Protein AF-A0A1V5DYB5-F1 (afdb_monomer_lite)

Structure (mmCIF, N/CA/C/O backbone):
data_AF-A0A1V5DYB5-F1
#
_entry.id   AF-A0A1V5DYB5-F1
#
loop_
_atom_site.group_PDB
_atom_site.id
_atom_site.type_symbol
_atom_site.label_atom_id
_atom_site.label_alt_id
_atom_site.label_comp_id
_atom_site.label_asym_id
_atom_site.label_entity_id
_atom_site.label_seq_id
_atom_site.pdbx_PDB_ins_code
_atom_site.Cartn_x
_atom_site.Cartn_y
_atom_site.Cartn_z
_atom_site.occupancy
_atom_site.B_iso_or_equiv
_atom_site.auth_seq_id
_atom_site.auth_comp_id
_atom_site.auth_asym_id
_atom_site.auth_atom_id
_atom_site.pdbx_PDB_model_num
ATOM 1 N N . MET A 1 1 ? 18.055 -15.903 12.821 1.00 47.28 1 MET A N 1
ATOM 2 C CA . MET A 1 1 ? 18.302 -14.459 12.610 1.00 47.28 1 MET A CA 1
ATOM 3 C C . MET A 1 1 ? 17.606 -14.054 11.325 1.00 47.28 1 MET A C 1
ATOM 5 O O . MET A 1 1 ? 17.919 -14.630 10.290 1.00 47.28 1 MET A O 1
ATOM 9 N N . THR A 1 2 ? 16.636 -13.146 11.392 1.00 68.69 2 THR A N 1
ATOM 10 C CA . THR A 1 2 ? 15.903 -12.625 10.228 1.00 68.69 2 THR A CA 1
ATOM 11 C C . THR A 1 2 ? 16.847 -11.856 9.293 1.00 68.69 2 THR A C 1
ATOM 13 O O . THR A 1 2 ? 17.758 -11.171 9.754 1.00 68.69 2 THR A O 1
ATOM 16 N N . TYR A 1 3 ? 16.657 -11.985 7.974 1.00 66.00 3 TYR A N 1
ATOM 17 C CA . TYR A 1 3 ? 17.473 -11.342 6.926 1.00 66.00 3 TYR A CA 1
ATOM 18 C C . TYR A 1 3 ? 17.653 -9.829 7.154 1.00 66.00 3 TYR A C 1
ATOM 20 O O . TYR A 1 3 ? 18.756 -9.309 7.007 1.00 66.00 3 TYR A O 1
ATOM 28 N N . ALA A 1 4 ? 16.604 -9.158 7.633 1.00 66.38 4 ALA A N 1
ATOM 29 C CA . ALA A 1 4 ? 16.583 -7.732 7.954 1.00 66.38 4 ALA A CA 1
ATOM 30 C C . ALA A 1 4 ? 17.627 -7.301 9.008 1.00 66.38 4 ALA A C 1
ATOM 32 O O . ALA A 1 4 ? 18.234 -6.238 8.875 1.00 66.38 4 ALA A O 1
ATOM 33 N N . ALA A 1 5 ? 17.918 -8.152 10.000 1.00 75.19 5 ALA A N 1
ATOM 34 C CA . ALA A 1 5 ? 18.885 -7.838 11.055 1.00 75.19 5 ALA A CA 1
ATOM 35 C C . ALA A 1 5 ? 20.316 -7.667 10.509 1.00 75.19 5 ALA A C 1
ATOM 37 O O . ALA A 1 5 ? 21.110 -6.916 11.071 1.00 75.19 5 ALA A O 1
ATOM 38 N N . ARG A 1 6 ? 20.644 -8.313 9.378 1.00 76.94 6 ARG A N 1
ATOM 39 C CA . ARG A 1 6 ? 21.948 -8.162 8.704 1.00 76.94 6 ARG A CA 1
ATOM 40 C C . ARG A 1 6 ? 22.149 -6.771 8.096 1.00 76.94 6 ARG A C 1
ATOM 42 O O . ARG A 1 6 ? 23.287 -6.389 7.853 1.00 76.94 6 ARG A O 1
ATOM 49 N N . TYR A 1 7 ? 21.065 -6.029 7.883 1.00 72.44 7 TYR A N 1
ATOM 50 C CA . TYR A 1 7 ? 21.065 -4.674 7.327 1.00 72.44 7 TYR A CA 1
ATOM 51 C C . TYR A 1 7 ? 20.798 -3.603 8.396 1.00 72.44 7 TYR A C 1
ATOM 53 O O . TYR A 1 7 ? 20.470 -2.470 8.065 1.00 72.44 7 TYR A O 1
ATOM 61 N N . GLY A 1 8 ? 20.920 -3.951 9.684 1.00 77.00 8 GLY A N 1
ATOM 62 C CA . GLY A 1 8 ? 20.718 -3.011 10.790 1.00 77.00 8 GLY A CA 1
ATOM 63 C C . GLY A 1 8 ? 19.254 -2.647 11.057 1.00 77.00 8 GLY A C 1
ATOM 64 O O . GLY A 1 8 ? 18.988 -1.766 11.872 1.00 77.00 8 GLY A O 1
ATOM 65 N N . ILE A 1 9 ? 18.297 -3.323 10.412 1.00 73.62 9 ILE A N 1
ATOM 66 C CA . ILE A 1 9 ? 16.870 -3.121 10.671 1.00 73.62 9 ILE A CA 1
ATOM 67 C C . ILE A 1 9 ? 16.523 -3.839 11.977 1.00 73.62 9 ILE A C 1
ATOM 69 O O . ILE A 1 9 ? 16.478 -5.069 12.030 1.00 73.62 9 ILE A O 1
ATOM 73 N N . ASN A 1 10 ? 16.290 -3.053 13.028 1.00 75.69 10 ASN A N 1
ATOM 74 C CA . ASN A 1 10 ? 15.970 -3.531 14.375 1.00 75.69 10 ASN A CA 1
ATOM 75 C C . ASN A 1 10 ? 14.501 -3.253 14.745 1.00 75.69 10 ASN A C 1
ATOM 77 O O . ASN A 1 10 ? 14.196 -2.775 15.834 1.00 75.69 10 ASN A O 1
ATOM 81 N N . HIS A 1 11 ? 13.598 -3.497 13.795 1.00 70.81 11 HIS A N 1
ATOM 82 C CA . HIS A 1 11 ? 12.150 -3.372 13.952 1.00 70.81 11 HIS A CA 1
ATOM 83 C C . HIS A 1 11 ? 11.485 -4.661 13.447 1.00 70.81 11 HIS A C 1
ATOM 85 O O . HIS A 1 11 ? 11.950 -5.264 12.476 1.00 70.81 11 HIS A O 1
ATOM 91 N N . ALA A 1 12 ? 10.428 -5.100 14.133 1.00 74.12 12 ALA A N 1
ATOM 92 C CA . ALA A 1 12 ? 9.613 -6.232 13.710 1.00 74.12 12 ALA A CA 1
ATOM 93 C C . ALA A 1 12 ? 8.592 -5.772 12.664 1.00 74.12 12 ALA A C 1
ATOM 95 O O . ALA A 1 12 ? 7.738 -4.941 12.972 1.00 74.12 12 ALA A O 1
ATOM 96 N N . PHE A 1 13 ? 8.682 -6.307 11.446 1.00 76.81 13 PHE A N 1
ATOM 97 C CA . PHE A 1 13 ? 7.677 -6.053 10.416 1.00 76.81 13 PHE A CA 1
ATOM 98 C C . PHE A 1 13 ? 6.317 -6.610 10.855 1.00 76.81 13 PHE A C 1
ATOM 100 O O . PHE A 1 13 ? 6.287 -7.697 11.439 1.00 76.81 13 PHE A O 1
ATOM 107 N N . PRO A 1 14 ? 5.211 -5.896 10.585 1.00 77.12 14 PRO A N 1
ATOM 108 C CA . PRO A 1 14 ? 3.883 -6.417 10.866 1.00 77.12 14 PRO A CA 1
ATOM 109 C C . PRO A 1 14 ? 3.637 -7.685 10.041 1.00 77.12 14 PRO A C 1
ATOM 111 O O . PRO A 1 14 ? 3.987 -7.751 8.861 1.00 77.12 14 PRO A O 1
ATOM 114 N N . GLU A 1 15 ? 3.048 -8.695 10.674 1.00 86.69 15 GLU A N 1
ATOM 115 C CA . GLU A 1 15 ? 2.619 -9.923 10.010 1.00 86.69 15 GLU A CA 1
ATOM 116 C C . GLU A 1 15 ? 1.122 -9.830 9.715 1.00 86.69 15 GLU A C 1
ATOM 118 O O . GLU A 1 15 ? 0.315 -9.599 10.617 1.00 86.69 15 GLU A O 1
ATOM 123 N N . PHE A 1 16 ? 0.761 -9.998 8.444 1.00 90.56 16 PHE A N 1
ATOM 124 C CA . PHE A 1 16 ? -0.629 -10.038 8.001 1.00 90.56 16 PHE A CA 1
ATOM 125 C C . PHE A 1 16 ? -1.042 -11.496 7.815 1.00 90.56 16 PHE A C 1
ATOM 127 O O . PHE A 1 16 ? -0.749 -12.115 6.791 1.00 90.56 16 PHE A O 1
ATOM 134 N N . ALA A 1 17 ? -1.700 -12.057 8.826 1.00 93.56 17 ALA A N 1
ATOM 135 C CA . ALA A 1 17 ? -2.272 -13.393 8.745 1.00 93.56 17 ALA A CA 1
ATOM 136 C C . ALA A 1 17 ? -3.617 -13.348 8.011 1.00 93.56 17 ALA A C 1
ATOM 138 O O . ALA A 1 17 ? -4.364 -12.384 8.146 1.00 93.56 17 ALA A O 1
ATOM 139 N N . GLU A 1 18 ? -3.947 -14.408 7.267 1.00 95.38 18 GLU A N 1
ATOM 140 C CA . GLU A 1 18 ? -5.256 -14.551 6.603 1.00 95.38 18 GLU A CA 1
ATOM 141 C C . GLU A 1 18 ? -5.627 -13.348 5.707 1.00 95.38 18 GLU A C 1
ATOM 143 O O . GLU A 1 18 ? -6.766 -12.894 5.718 1.00 95.38 18 GLU A O 1
ATOM 148 N N . LEU A 1 19 ? -4.659 -12.809 4.952 1.00 94.56 19 LEU A N 1
ATOM 149 C CA . LEU A 1 19 ? -4.898 -11.677 4.054 1.00 94.56 19 LEU A CA 1
ATOM 150 C C . LEU A 1 19 ? -5.936 -12.029 2.976 1.00 94.56 19 LEU A C 1
ATOM 152 O O . LEU A 1 19 ? -5.719 -12.919 2.152 1.00 94.56 19 LEU A O 1
ATOM 156 N N . GLU A 1 20 ? -7.017 -11.260 2.944 1.00 96.12 20 GLU A N 1
ATOM 157 C CA . GLU A 1 20 ? -8.063 -11.279 1.929 1.00 96.12 20 GLU A CA 1
ATOM 158 C C . GLU A 1 20 ? -8.068 -9.941 1.186 1.00 96.12 20 GLU A C 1
ATOM 160 O O . GLU A 1 20 ? -8.229 -8.883 1.793 1.00 96.12 20 GLU A O 1
ATOM 165 N N . ILE A 1 21 ? -7.908 -9.979 -0.139 1.00 94.81 21 ILE A N 1
ATOM 166 C CA . ILE A 1 21 ? -8.056 -8.792 -0.988 1.00 94.81 21 ILE A CA 1
ATOM 167 C C . ILE A 1 21 ? -9.537 -8.642 -1.313 1.00 94.81 21 ILE A C 1
ATOM 169 O O . ILE A 1 21 ? -10.103 -9.479 -2.015 1.00 94.81 21 ILE A O 1
ATOM 173 N N . VAL A 1 22 ? -10.151 -7.571 -0.821 1.00 93.62 22 VAL A N 1
ATOM 174 C CA . VAL A 1 22 ? -11.585 -7.330 -1.004 1.00 93.62 22 VAL A CA 1
ATOM 175 C C . VAL A 1 22 ? -11.855 -6.501 -2.252 1.00 93.62 22 VAL A C 1
ATOM 177 O O . VAL A 1 22 ? -12.833 -6.738 -2.957 1.00 93.62 22 VAL A O 1
ATOM 180 N N . GLU A 1 23 ? -10.989 -5.532 -2.546 1.00 90.44 23 GLU A N 1
ATOM 181 C CA . GLU A 1 23 ? -11.103 -4.721 -3.756 1.00 90.44 23 GLU A CA 1
ATOM 182 C C . GLU A 1 23 ? -9.736 -4.251 -4.259 1.00 90.44 23 GLU A C 1
ATOM 184 O O . GLU A 1 23 ? -8.755 -4.210 -3.512 1.00 90.44 23 GLU A O 1
ATOM 189 N N . SER A 1 24 ? -9.694 -3.888 -5.539 1.00 90.75 24 SER A N 1
ATOM 190 C CA . SER A 1 24 ? -8.540 -3.274 -6.188 1.00 90.75 24 SER A CA 1
ATOM 191 C C . SER A 1 24 ? -9.008 -2.111 -7.051 1.00 90.75 24 SER A C 1
ATOM 193 O O . SER A 1 24 ? -10.000 -2.227 -7.776 1.00 90.75 24 SER A O 1
ATOM 195 N N . MET A 1 25 ? -8.297 -0.992 -6.968 1.00 89.06 25 MET A N 1
ATOM 196 C CA . MET A 1 25 ? -8.591 0.228 -7.708 1.00 89.06 25 MET A CA 1
ATOM 197 C C . MET A 1 25 ? -7.319 0.702 -8.411 1.00 89.06 25 MET A C 1
ATOM 199 O O . MET A 1 25 ? -6.302 0.895 -7.741 1.00 89.06 25 MET A O 1
ATOM 203 N N . PRO A 1 26 ? -7.349 0.934 -9.735 1.00 87.69 26 PRO A N 1
ATOM 204 C CA . PRO A 1 26 ? -6.173 1.412 -10.443 1.00 87.69 26 PRO A CA 1
ATOM 205 C C . PRO A 1 26 ? -5.771 2.799 -9.936 1.00 87.69 26 PRO A C 1
ATOM 207 O O . PRO A 1 26 ? -6.611 3.682 -9.727 1.00 87.69 26 PRO A O 1
ATOM 210 N N . ARG A 1 27 ? -4.465 3.003 -9.787 1.00 82.56 27 ARG A N 1
ATOM 211 C CA . ARG A 1 27 ? -3.848 4.269 -9.400 1.00 82.56 27 ARG A CA 1
ATOM 212 C C . ARG A 1 27 ? -3.031 4.802 -10.575 1.00 82.56 27 ARG A C 1
ATOM 214 O O . ARG A 1 27 ? -2.451 4.051 -11.346 1.00 82.56 27 ARG A O 1
ATOM 221 N N . ASN A 1 28 ? -2.979 6.123 -10.724 1.00 75.31 28 ASN A N 1
ATOM 222 C CA . ASN A 1 28 ? -2.125 6.772 -11.721 1.00 75.31 28 ASN A CA 1
ATOM 223 C C . ASN A 1 28 ? -0.951 7.465 -11.021 1.00 75.31 28 ASN A C 1
ATOM 225 O O . ASN A 1 28 ? -0.901 8.698 -10.921 1.00 75.31 28 ASN A O 1
ATOM 229 N N . SER A 1 29 ? -0.046 6.673 -10.441 1.00 78.38 29 SER A N 1
ATOM 230 C CA . SER A 1 29 ? 1.125 7.218 -9.760 1.00 78.38 29 SER A CA 1
ATOM 231 C C . SER A 1 29 ? 2.157 7.751 -10.760 1.00 78.38 29 SER A C 1
ATOM 233 O O . SER A 1 29 ? 2.134 7.398 -11.943 1.00 78.38 29 SER A O 1
ATOM 235 N N . PRO A 1 30 ? 3.120 8.574 -10.306 1.00 74.31 30 PRO A N 1
ATOM 236 C CA . PRO A 1 30 ? 4.219 9.044 -11.149 1.00 74.31 30 PRO A CA 1
ATOM 237 C C . PRO A 1 30 ? 5.085 7.938 -11.775 1.00 74.31 30 PRO A C 1
ATOM 239 O O . PRO A 1 30 ? 5.818 8.242 -12.711 1.00 74.31 30 PRO A O 1
ATOM 242 N N . ILE A 1 31 ? 5.026 6.701 -11.263 1.00 76.12 31 ILE A N 1
ATOM 243 C CA . ILE A 1 31 ? 5.789 5.553 -11.781 1.00 76.12 31 ILE A CA 1
ATOM 244 C C . ILE A 1 31 ? 4.931 4.577 -12.596 1.00 76.12 31 ILE A C 1
ATOM 246 O O . ILE A 1 31 ? 5.461 3.607 -13.126 1.00 76.12 31 ILE A O 1
ATOM 250 N N . SER A 1 32 ? 3.628 4.838 -12.740 1.00 83.75 32 SER A N 1
ATOM 251 C CA . SER A 1 32 ? 2.685 3.950 -13.436 1.00 83.75 32 SER A CA 1
ATOM 252 C C . SER A 1 32 ? 3.136 3.562 -14.850 1.00 83.75 32 SER A C 1
ATOM 254 O O . SER A 1 32 ? 2.907 2.438 -15.276 1.00 83.75 32 SER A O 1
ATOM 256 N N . SER A 1 33 ? 3.834 4.452 -15.565 1.00 84.19 33 SER A N 1
ATOM 257 C CA . SER A 1 33 ? 4.308 4.213 -16.936 1.00 84.19 33 SER A CA 1
ATOM 258 C C . SER A 1 33 ? 5.363 3.113 -17.067 1.00 84.19 33 SER A C 1
ATOM 260 O O . SER A 1 33 ? 5.571 2.612 -18.171 1.00 84.19 33 SER A O 1
ATOM 262 N N . VAL A 1 34 ? 6.044 2.760 -15.975 1.00 82.31 34 VAL A N 1
ATOM 263 C CA . VAL A 1 34 ? 7.023 1.663 -15.933 1.00 82.31 34 VAL A CA 1
ATOM 264 C C . VAL A 1 34 ? 6.492 0.441 -15.182 1.00 82.31 34 VAL A C 1
ATOM 266 O O . VAL A 1 34 ? 7.188 -0.568 -15.096 1.00 82.31 34 VAL A O 1
ATOM 269 N N . CYS A 1 35 ? 5.273 0.518 -14.645 1.00 87.69 35 CYS A N 1
ATOM 270 C CA . CYS A 1 35 ? 4.613 -0.568 -13.935 1.00 87.69 35 CYS A CA 1
ATOM 271 C C . CYS A 1 35 ? 3.770 -1.427 -14.883 1.00 87.69 35 CYS A C 1
ATOM 273 O O . CYS A 1 35 ? 3.143 -0.933 -15.815 1.00 87.69 35 CYS A O 1
ATOM 275 N N . LEU A 1 36 ? 3.742 -2.730 -14.606 1.00 91.50 36 LEU A N 1
ATOM 276 C CA . LEU A 1 36 ? 2.763 -3.658 -15.168 1.00 91.50 36 LEU A CA 1
ATOM 277 C C . LEU A 1 36 ? 1.382 -3.449 -14.542 1.00 91.50 36 LEU A C 1
ATOM 279 O O . LEU A 1 36 ? 0.371 -3.557 -15.228 1.00 91.50 36 LEU A O 1
ATOM 283 N N . ASP A 1 37 ? 1.363 -3.162 -13.242 1.00 91.38 37 ASP A N 1
ATOM 284 C CA . ASP A 1 37 ? 0.167 -2.843 -12.471 1.00 91.38 37 ASP A CA 1
ATOM 285 C C . ASP A 1 37 ? 0.518 -1.777 -11.431 1.00 91.38 37 ASP A C 1
ATOM 287 O O . ASP A 1 37 ? 1.575 -1.840 -10.807 1.00 91.38 37 ASP A O 1
ATOM 291 N N . ASP A 1 38 ? -0.343 -0.784 -11.263 1.00 89.56 38 ASP A N 1
ATOM 292 C CA . ASP A 1 38 ? -0.215 0.265 -10.255 1.00 89.56 38 ASP A CA 1
ATOM 293 C C . ASP A 1 38 ? -1.594 0.499 -9.658 1.00 89.56 38 ASP A C 1
ATOM 295 O O . ASP A 1 38 ? -2.482 1.059 -10.305 1.00 89.56 38 ASP A O 1
ATOM 299 N N . SER A 1 39 ? -1.781 0.022 -8.433 1.00 91.19 39 SER A N 1
ATOM 300 C CA . SER A 1 39 ? -3.106 -0.130 -7.847 1.00 91.19 39 SER A CA 1
ATOM 301 C C . SER A 1 39 ? -3.094 0.133 -6.345 1.00 91.19 39 SER A C 1
ATOM 303 O O . SER A 1 39 ? -2.061 0.055 -5.673 1.00 91.19 39 SER A O 1
ATOM 305 N N . ILE A 1 40 ? -4.278 0.457 -5.828 1.00 91.25 40 ILE A N 1
ATOM 306 C CA . ILE A 1 40 ? -4.598 0.468 -4.405 1.00 91.25 40 ILE A CA 1
ATOM 307 C C . ILE A 1 40 ? -5.468 -0.743 -4.110 1.00 91.25 40 ILE A C 1
ATOM 309 O O . ILE A 1 40 ? -6.510 -0.931 -4.736 1.00 91.25 40 ILE A O 1
ATOM 313 N N . LEU A 1 41 ? -5.041 -1.548 -3.147 1.00 92.94 41 LEU A N 1
ATOM 314 C CA . LEU A 1 41 ? -5.754 -2.721 -2.669 1.00 92.94 41 LEU A CA 1
ATOM 315 C C . LEU A 1 41 ? -6.411 -2.419 -1.330 1.00 92.94 41 LEU A C 1
ATOM 317 O O . LEU A 1 41 ? -5.753 -1.894 -0.431 1.00 92.94 41 LEU A O 1
ATOM 321 N N . ARG A 1 42 ? -7.672 -2.827 -1.171 1.00 93.75 42 ARG A N 1
ATOM 322 C CA . ARG A 1 42 ? -8.307 -2.941 0.144 1.00 93.75 42 ARG A CA 1
ATOM 323 C C . ARG A 1 42 ? -8.179 -4.369 0.630 1.00 93.75 42 ARG A C 1
ATOM 325 O O . ARG A 1 42 ? -8.625 -5.299 -0.046 1.00 93.75 42 ARG A O 1
ATOM 332 N N . GLY A 1 43 ? -7.569 -4.534 1.794 1.00 94.81 43 GLY A N 1
ATOM 333 C CA . GLY A 1 43 ? -7.334 -5.834 2.401 1.00 94.81 43 GLY A CA 1
ATOM 334 C C . GLY A 1 43 ? -7.984 -5.955 3.771 1.00 94.81 43 GLY A C 1
ATOM 335 O O . GLY A 1 43 ? -7.951 -5.008 4.556 1.00 94.81 43 GLY A O 1
ATOM 336 N N . LEU A 1 44 ? -8.516 -7.138 4.066 1.00 96.50 44 LEU A N 1
ATOM 337 C CA . LEU A 1 44 ? -8.799 -7.589 5.426 1.00 96.50 44 LEU A CA 1
ATOM 338 C C . LEU A 1 44 ? -7.713 -8.576 5.841 1.00 96.50 44 LEU A C 1
ATOM 340 O O . LEU A 1 44 ? -7.278 -9.397 5.040 1.00 96.50 44 LEU A O 1
ATOM 344 N N . PHE A 1 45 ? -7.243 -8.489 7.077 1.00 96.69 45 PHE A N 1
ATOM 345 C CA . PHE A 1 45 ? -6.213 -9.389 7.592 1.00 96.69 45 PHE A CA 1
ATOM 346 C C . PHE A 1 45 ? -6.281 -9.459 9.112 1.00 96.69 45 PHE A C 1
ATOM 348 O O . PHE A 1 45 ? -6.894 -8.615 9.760 1.00 96.69 45 PHE A O 1
ATOM 355 N N . LYS A 1 46 ? -5.623 -10.454 9.704 1.00 96.44 46 LYS A N 1
ATOM 356 C CA . LYS A 1 46 ? -5.418 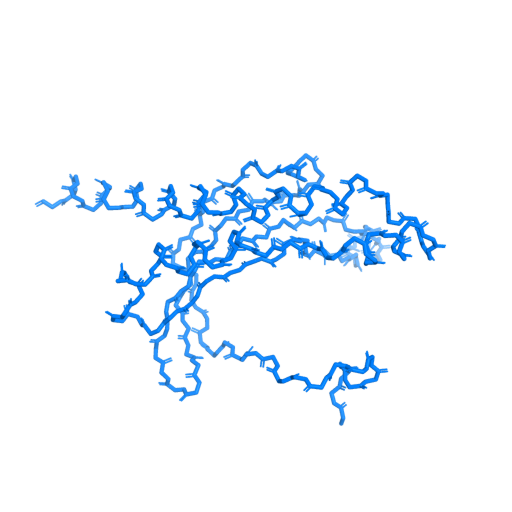-10.534 11.148 1.00 96.44 46 LYS A CA 1
ATOM 357 C C . LYS A 1 46 ? -4.013 -10.100 11.520 1.00 96.44 46 LYS A C 1
ATOM 359 O O . LYS A 1 46 ? -3.037 -10.618 10.982 1.00 96.44 46 LYS A O 1
ATOM 364 N N . GLN A 1 47 ? -3.921 -9.216 12.503 1.00 92.31 47 GLN A N 1
ATOM 365 C CA . GLN A 1 47 ? -2.671 -8.861 13.162 1.00 92.31 47 GLN A CA 1
ATOM 366 C C . GLN A 1 47 ? -2.800 -9.194 14.645 1.00 92.31 47 GLN A C 1
ATOM 368 O O . GLN A 1 47 ? -3.708 -8.713 15.314 1.00 92.31 47 GLN A O 1
ATOM 373 N N . GLU A 1 48 ? -1.937 -10.083 15.143 1.00 90.88 48 GLU A N 1
ATOM 374 C CA . GLU A 1 48 ? -1.978 -10.555 16.540 1.00 90.88 48 GLU A CA 1
ATOM 375 C C . GLU A 1 48 ? -3.367 -11.086 16.971 1.00 90.88 48 GLU A C 1
ATOM 377 O O . GLU A 1 48 ? -3.771 -10.987 18.126 1.00 90.88 48 GLU A O 1
ATOM 382 N N . GLY A 1 49 ? -4.115 -11.672 16.026 1.00 92.56 49 GLY A N 1
ATOM 383 C CA . GLY A 1 49 ? -5.463 -12.210 16.245 1.00 92.56 49 GLY A CA 1
ATOM 384 C C . GLY A 1 49 ? -6.606 -11.192 16.132 1.00 92.56 49 GLY A C 1
ATOM 385 O O . GLY A 1 49 ? -7.766 -11.598 16.175 1.00 92.56 49 GLY A O 1
ATOM 386 N N . ILE A 1 50 ? -6.303 -9.906 15.942 1.00 95.12 50 ILE A N 1
ATOM 387 C CA . ILE A 1 50 ? -7.284 -8.829 15.752 1.00 95.12 50 ILE A CA 1
ATOM 388 C C . ILE A 1 50 ? -7.575 -8.675 14.259 1.00 95.12 50 ILE A C 1
ATOM 390 O O . ILE A 1 50 ? -6.644 -8.629 13.458 1.00 95.12 50 ILE A O 1
ATOM 394 N N . LEU A 1 51 ? -8.856 -8.608 13.886 1.00 96.88 51 LEU A N 1
ATOM 395 C CA . LEU A 1 51 ? -9.271 -8.355 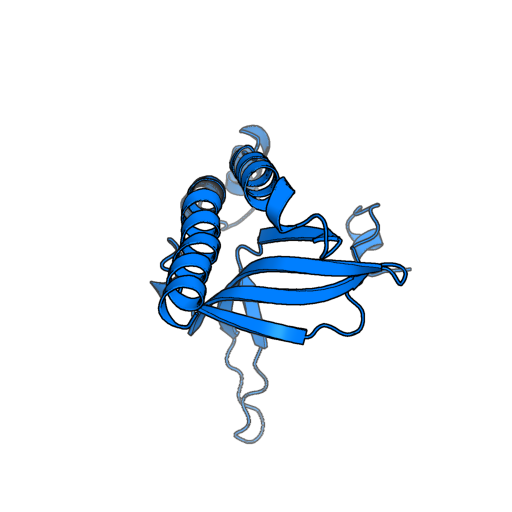12.507 1.00 96.88 51 LEU A CA 1
ATOM 396 C C . LEU A 1 51 ? -9.069 -6.875 12.165 1.00 96.88 51 LEU A C 1
ATOM 398 O O . LEU A 1 51 ? -9.658 -5.991 12.789 1.00 96.88 51 LEU A O 1
ATOM 402 N N . CYS A 1 52 ? -8.261 -6.631 11.147 1.00 96.50 52 CYS A N 1
ATOM 403 C CA . CYS A 1 52 ? -7.881 -5.317 10.665 1.00 96.50 52 CYS A CA 1
ATOM 404 C C . CYS A 1 52 ? -8.334 -5.124 9.219 1.00 96.50 52 CY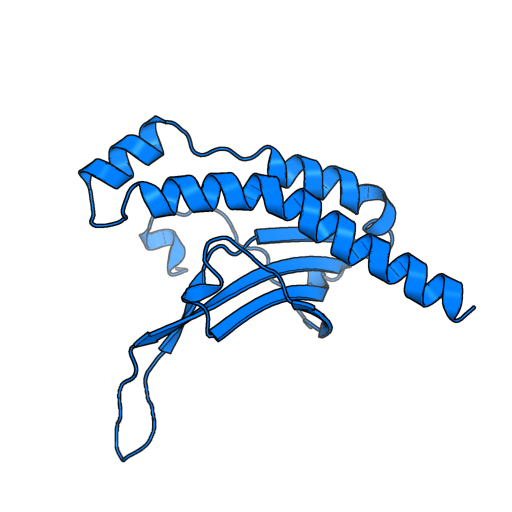S A C 1
ATOM 406 O O . CYS A 1 52 ? -8.467 -6.078 8.448 1.00 96.50 52 CYS A O 1
ATOM 408 N N . GLU A 1 53 ? -8.517 -3.861 8.856 1.00 95.94 53 GLU A N 1
ATOM 409 C CA . GLU A 1 53 ? -8.713 -3.408 7.486 1.00 95.94 53 GLU A CA 1
ATOM 410 C C . GLU A 1 53 ? -7.571 -2.466 7.102 1.00 95.94 53 GLU A C 1
ATOM 412 O O . GLU A 1 53 ? -6.997 -1.769 7.948 1.00 95.94 53 GLU A O 1
ATOM 417 N N . GLY A 1 54 ? -7.213 -2.462 5.821 1.00 93.56 54 GLY A N 1
ATOM 418 C CA . GLY A 1 54 ? -6.199 -1.561 5.307 1.00 93.56 54 GLY A CA 1
ATOM 419 C C . GLY A 1 54 ? -6.347 -1.238 3.833 1.00 93.56 54 GLY A C 1
ATOM 420 O O . GLY A 1 54 ? -6.916 -2.013 3.063 1.00 93.56 54 GLY A O 1
ATOM 421 N N . LEU A 1 55 ? -5.779 -0.095 3.456 1.00 93.31 55 LEU A N 1
ATOM 422 C CA . LEU A 1 55 ? -5.553 0.304 2.071 1.00 93.31 55 LEU A CA 1
ATOM 423 C C . LEU A 1 55 ? -4.050 0.284 1.798 1.00 93.31 55 LEU A C 1
ATOM 425 O O . LEU A 1 55 ? -3.275 0.825 2.588 1.00 93.31 55 LEU A O 1
ATOM 429 N N . PHE A 1 56 ? -3.647 -0.331 0.688 1.00 91.56 56 PHE A N 1
ATOM 430 C CA . PHE A 1 56 ? -2.247 -0.534 0.315 1.00 91.56 56 PHE A CA 1
ATOM 431 C C . PHE A 1 56 ? -2.013 -0.106 -1.129 1.00 91.56 56 PHE A C 1
ATOM 433 O O . PHE A 1 56 ? -2.637 -0.658 -2.031 1.00 91.56 56 PHE A O 1
ATOM 440 N N . ALA A 1 57 ? -1.101 0.832 -1.368 1.00 89.62 57 ALA A N 1
ATOM 441 C CA . ALA A 1 57 ? -0.693 1.242 -2.708 1.00 89.62 57 ALA A CA 1
ATOM 442 C C . ALA A 1 57 ? 0.649 0.608 -3.074 1.00 89.62 57 ALA A C 1
ATOM 444 O O . ALA A 1 57 ? 1.590 0.649 -2.281 1.00 89.62 57 ALA A O 1
ATOM 445 N N . ALA A 1 58 ? 0.763 0.065 -4.286 1.00 89.44 58 ALA A N 1
ATOM 446 C CA . ALA A 1 58 ? 2.036 -0.397 -4.830 1.00 89.44 58 ALA A CA 1
ATOM 447 C C . ALA A 1 58 ? 2.020 -0.409 -6.363 1.00 89.44 58 ALA A C 1
ATOM 449 O O . ALA A 1 58 ? 0.979 -0.623 -6.982 1.00 89.44 58 ALA A O 1
ATOM 450 N N . GLY A 1 59 ? 3.199 -0.220 -6.962 1.00 89.69 59 GLY A N 1
ATOM 451 C CA . GLY A 1 59 ? 3.432 -0.454 -8.387 1.00 89.69 59 GLY A CA 1
ATOM 452 C C . GLY A 1 59 ? 4.263 -1.717 -8.609 1.00 89.69 59 GLY A C 1
ATOM 453 O O . GLY A 1 59 ? 5.367 -1.820 -8.080 1.00 89.69 59 GLY A O 1
ATOM 454 N N . ILE A 1 60 ? 3.766 -2.670 -9.392 1.00 91.81 60 ILE A N 1
ATOM 455 C CA . ILE A 1 60 ? 4.460 -3.909 -9.757 1.00 91.81 60 ILE A CA 1
ATOM 456 C C . ILE A 1 60 ? 5.219 -3.705 -11.065 1.00 91.81 60 ILE A C 1
ATOM 458 O O . ILE A 1 60 ? 4.641 -3.289 -12.065 1.00 91.81 60 ILE A O 1
ATOM 462 N N . VAL A 1 61 ? 6.513 -4.017 -11.077 1.00 89.94 61 VAL A N 1
ATOM 463 C CA . VAL A 1 61 ? 7.396 -3.874 -12.245 1.00 89.94 61 VAL A CA 1
ATOM 464 C C . VAL A 1 61 ? 8.047 -5.211 -12.579 1.00 89.94 61 VAL A C 1
ATOM 466 O O . VAL A 1 61 ? 8.544 -5.901 -11.684 1.00 89.94 61 VAL A O 1
ATOM 469 N N . ASP A 1 62 ? 8.096 -5.552 -13.869 1.00 89.75 62 ASP A N 1
ATOM 470 C CA . ASP A 1 62 ? 8.978 -6.611 -14.371 1.00 89.75 62 ASP A CA 1
ATOM 471 C C . ASP A 1 62 ? 10.426 -6.142 -14.259 1.00 89.75 62 ASP A C 1
ATOM 473 O O . ASP A 1 62 ? 10.882 -5.270 -14.999 1.00 89.75 62 ASP A O 1
ATOM 477 N N . THR A 1 63 ? 11.130 -6.657 -13.254 1.00 85.81 63 THR A N 1
ATOM 478 C CA . THR A 1 63 ? 12.483 -6.185 -12.944 1.00 85.81 63 THR A CA 1
ATOM 479 C C . THR A 1 63 ? 13.518 -6.884 -13.803 1.00 85.81 63 THR A C 1
ATOM 481 O O . THR A 1 63 ? 14.549 -6.301 -14.138 1.00 85.81 63 THR A O 1
ATOM 484 N N . MET A 1 64 ? 13.258 -8.141 -14.144 1.00 86.88 64 MET A N 1
ATOM 485 C CA . MET A 1 64 ? 14.143 -8.932 -14.970 1.00 86.88 64 MET A CA 1
ATOM 486 C C . MET A 1 64 ? 13.366 -10.104 -15.542 1.00 86.88 64 MET A C 1
ATOM 488 O O . MET A 1 64 ? 13.026 -11.018 -14.799 1.00 86.88 64 MET A O 1
ATOM 492 N N . THR A 1 65 ? 13.208 -10.127 -16.859 1.00 87.81 65 THR A N 1
ATOM 493 C CA . THR A 1 65 ? 12.781 -11.313 -17.600 1.00 87.81 65 THR A CA 1
ATOM 494 C C . THR A 1 65 ? 13.981 -12.242 -17.799 1.0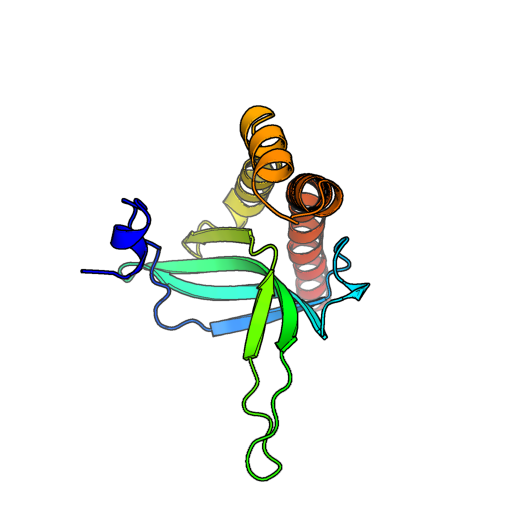0 87.81 65 THR A C 1
ATOM 496 O O . THR A 1 65 ? 15.052 -11.802 -18.230 1.00 87.81 65 THR A O 1
ATOM 499 N N . SER A 1 66 ? 13.834 -13.536 -17.515 1.00 88.75 66 SER A N 1
ATOM 500 C CA . SER A 1 66 ? 14.918 -14.511 -17.691 1.00 88.75 66 SER A CA 1
ATOM 501 C C . SER A 1 66 ? 14.371 -15.875 -18.081 1.00 88.75 66 SER A C 1
ATOM 503 O O . SER A 1 66 ? 13.833 -16.599 -17.252 1.00 88.75 66 SER A O 1
ATOM 505 N N . TYR A 1 67 ? 14.543 -16.271 -19.341 1.00 90.69 67 TYR A N 1
ATOM 506 C CA . TYR A 1 67 ? 13.989 -17.530 -19.834 1.00 90.69 67 TYR A CA 1
ATOM 507 C C . TYR A 1 67 ? 14.901 -18.731 -19.546 1.00 90.69 67 TYR A C 1
ATOM 509 O O . TYR A 1 67 ? 16.030 -18.803 -20.032 1.00 90.69 67 TYR A O 1
ATOM 517 N N . MET A 1 68 ? 14.373 -19.732 -18.836 1.00 90.25 68 MET A N 1
ATOM 518 C CA . MET A 1 68 ? 14.953 -21.073 -18.706 1.00 90.25 68 MET A CA 1
ATOM 519 C C . MET A 1 68 ? 13.954 -22.109 -19.220 1.00 90.25 68 MET A C 1
ATOM 521 O O . MET A 1 68 ? 12.828 -22.181 -18.743 1.00 90.25 68 MET A O 1
ATOM 525 N N . TYR A 1 69 ? 14.358 -22.921 -20.203 1.00 91.12 69 TYR A N 1
ATOM 526 C CA . TYR A 1 69 ? 13.487 -23.927 -20.836 1.00 91.12 69 TYR A CA 1
ATOM 527 C C . TYR A 1 69 ? 12.145 -23.357 -21.344 1.00 91.12 69 TYR A C 1
ATOM 529 O O . TYR A 1 69 ? 11.101 -23.985 -21.190 1.00 91.12 69 TYR A O 1
ATOM 537 N N . ASN A 1 70 ? 12.173 -22.163 -21.949 1.00 89.31 70 ASN A N 1
ATOM 538 C CA . ASN A 1 70 ? 10.997 -21.407 -22.413 1.00 89.31 70 ASN A CA 1
ATOM 539 C C . ASN A 1 70 ? 10.002 -21.002 -21.309 1.00 89.31 70 ASN A C 1
ATOM 541 O O . ASN A 1 70 ? 8.878 -20.610 -21.613 1.00 89.31 70 ASN A O 1
ATOM 545 N N . VAL A 1 71 ? 10.415 -21.051 -20.044 1.00 86.31 71 VAL A N 1
ATOM 546 C CA . VAL A 1 71 ? 9.668 -20.508 -18.907 1.00 86.31 71 VAL A CA 1
ATOM 547 C C . VAL A 1 71 ? 10.383 -19.254 -18.428 1.00 86.31 71 VAL A C 1
ATOM 549 O O . VAL A 1 71 ? 11.603 -19.276 -18.256 1.00 86.31 71 VAL A O 1
ATOM 552 N N . ASP A 1 72 ? 9.643 -18.165 -18.235 1.00 89.62 72 ASP A N 1
ATOM 553 C CA . ASP A 1 72 ? 10.189 -16.978 -17.584 1.00 89.62 72 ASP A CA 1
ATOM 554 C C . ASP A 1 72 ? 10.418 -17.276 -16.095 1.00 89.62 72 ASP A C 1
ATOM 556 O O . ASP A 1 72 ? 9.482 -17.468 -15.322 1.00 89.62 72 ASP A O 1
ATOM 560 N N . ALA A 1 73 ? 11.690 -17.384 -15.728 1.00 89.31 73 ALA A N 1
ATOM 561 C CA . ALA A 1 73 ? 12.202 -17.523 -14.370 1.00 89.31 73 ALA A CA 1
ATOM 562 C C . ALA A 1 73 ? 12.720 -16.177 -13.828 1.00 89.31 73 ALA A C 1
ATOM 564 O O . ALA A 1 73 ? 13.557 -16.139 -12.921 1.00 89.31 73 ALA A O 1
ATOM 565 N N . GLY A 1 74 ? 12.268 -15.079 -14.433 1.00 89.00 74 GLY A N 1
ATOM 566 C CA . GLY A 1 74 ? 12.444 -13.720 -13.968 1.00 89.00 74 GLY A CA 1
ATOM 567 C C . GLY A 1 74 ? 11.766 -13.424 -12.631 1.00 89.00 74 GLY A C 1
ATOM 568 O O . GLY A 1 74 ? 11.203 -14.306 -11.977 1.00 89.00 74 GLY A O 1
ATOM 569 N N . TYR A 1 75 ? 11.825 -12.163 -12.203 1.00 88.88 75 TYR A N 1
ATOM 570 C CA . TYR A 1 75 ? 11.149 -11.724 -10.983 1.00 88.88 75 TYR A CA 1
ATOM 571 C C . TYR A 1 75 ? 10.538 -10.329 -11.111 1.00 88.88 75 TYR A C 1
ATOM 573 O O . TYR A 1 75 ? 11.063 -9.432 -11.775 1.00 88.88 75 TYR A O 1
ATOM 581 N N . TYR A 1 76 ? 9.433 -10.150 -10.391 1.00 91.44 76 TYR A N 1
ATOM 582 C CA . TYR A 1 76 ? 8.750 -8.874 -10.243 1.00 91.44 76 TYR A CA 1
ATOM 583 C C . TYR A 1 76 ? 9.187 -8.177 -8.956 1.00 91.44 76 TYR A C 1
ATOM 585 O O . TYR A 1 76 ? 9.492 -8.831 -7.956 1.00 91.44 76 TYR A O 1
ATOM 593 N N . THR A 1 77 ? 9.168 -6.847 -8.969 1.00 89.19 77 THR A N 1
ATOM 594 C CA . THR A 1 77 ? 9.409 -6.022 -7.780 1.00 89.19 77 THR A CA 1
ATOM 595 C C . THR A 1 77 ? 8.223 -5.102 -7.557 1.00 89.19 77 THR A C 1
ATOM 597 O O . THR A 1 77 ? 7.713 -4.497 -8.499 1.00 89.19 77 THR A O 1
ATOM 600 N N . ALA A 1 78 ? 7.805 -4.975 -6.300 1.00 87.75 78 ALA A N 1
ATOM 601 C CA . ALA A 1 78 ? 6.863 -3.954 -5.878 1.00 87.75 78 ALA A CA 1
ATOM 602 C C . ALA A 1 78 ? 7.630 -2.688 -5.466 1.00 87.75 78 ALA A C 1
ATOM 604 O O . ALA A 1 78 ? 8.499 -2.729 -4.592 1.00 87.75 78 ALA A O 1
ATOM 605 N N . TYR A 1 79 ? 7.306 -1.563 -6.094 1.00 82.38 79 TYR A N 1
ATOM 606 C CA . TYR A 1 79 ? 7.850 -0.249 -5.778 1.00 82.38 79 TYR A CA 1
ATOM 607 C C . TYR A 1 79 ? 6.824 0.631 -5.080 1.00 82.38 79 TYR A C 1
ATOM 609 O O . TYR A 1 79 ? 5.621 0.527 -5.311 1.00 82.38 79 TYR A O 1
ATOM 617 N N . VAL A 1 80 ? 7.353 1.556 -4.270 1.00 78.56 80 VAL A N 1
ATOM 618 C CA . VAL A 1 80 ? 6.588 2.612 -3.591 1.00 78.56 80 VAL A CA 1
ATOM 619 C C . VAL A 1 80 ? 5.392 2.026 -2.847 1.00 78.56 80 VAL A C 1
ATOM 621 O O . VAL A 1 80 ? 4.251 2.420 -3.060 1.00 78.56 80 VAL A O 1
ATOM 624 N N . ILE A 1 81 ? 5.694 1.035 -2.007 1.00 85.06 81 ILE A N 1
ATOM 625 C CA . ILE A 1 81 ? 4.703 0.365 -1.176 1.00 85.06 81 ILE A CA 1
ATOM 626 C C . ILE A 1 81 ? 4.349 1.309 -0.032 1.00 85.06 81 ILE A C 1
ATOM 628 O O . ILE A 1 81 ? 5.214 1.659 0.776 1.00 85.06 81 ILE A O 1
ATOM 632 N N . THR A 1 82 ? 3.089 1.713 0.036 1.00 87.25 82 THR A N 1
ATOM 633 C CA . THR A 1 82 ? 2.539 2.473 1.158 1.00 87.25 82 THR A CA 1
ATOM 634 C C . THR A 1 82 ? 1.271 1.795 1.646 1.00 87.25 82 THR A C 1
ATOM 636 O O . THR A 1 82 ? 0.659 1.002 0.931 1.00 87.25 82 THR A O 1
ATOM 639 N N . GLY A 1 83 ? 0.881 2.072 2.884 1.00 89.94 83 GLY A N 1
ATOM 640 C CA . GLY A 1 83 ? -0.374 1.557 3.395 1.00 89.94 83 GLY A CA 1
ATOM 641 C C . GLY A 1 83 ? -0.791 2.206 4.698 1.00 89.94 83 GLY A C 1
ATOM 642 O O . GLY A 1 83 ? 0.043 2.705 5.456 1.00 89.94 83 GLY A O 1
ATOM 643 N N . ILE A 1 84 ? -2.097 2.192 4.929 1.00 92.62 84 ILE A N 1
ATOM 644 C CA . ILE A 1 84 ? -2.739 2.608 6.172 1.00 92.62 84 ILE A CA 1
ATOM 645 C C . ILE A 1 84 ? -3.613 1.462 6.664 1.00 92.62 84 ILE A C 1
ATOM 647 O O . ILE A 1 84 ? -4.275 0.799 5.868 1.00 92.62 84 ILE A O 1
ATOM 651 N N . THR A 1 85 ? -3.597 1.204 7.969 1.00 94.12 85 THR A N 1
ATOM 652 C CA . THR A 1 85 ? -4.280 0.052 8.569 1.00 94.12 85 THR A CA 1
ATOM 653 C C . THR A 1 85 ? -4.798 0.386 9.960 1.00 94.12 85 THR A C 1
ATOM 655 O O . THR A 1 85 ? -4.133 1.121 10.692 1.00 94.12 85 THR A O 1
ATOM 658 N N . ALA A 1 86 ? -5.920 -0.209 10.356 1.00 94.94 86 ALA A N 1
ATOM 659 C CA . ALA A 1 86 ? -6.468 -0.141 11.713 1.00 94.94 86 ALA A CA 1
ATOM 660 C C . ALA A 1 86 ? -7.372 -1.364 11.980 1.00 94.94 86 ALA A C 1
ATOM 662 O O . ALA A 1 86 ? -7.710 -2.073 11.025 1.00 94.94 86 ALA A O 1
ATOM 663 N N . PRO A 1 87 ? -7.796 -1.619 13.234 1.00 96.19 87 PRO A N 1
ATOM 664 C CA . PRO A 1 87 ? -8.897 -2.542 13.507 1.00 96.19 87 PRO A CA 1
ATOM 665 C C . PRO A 1 87 ? -10.116 -2.225 12.633 1.00 96.19 87 PRO A C 1
ATOM 667 O O . PRO A 1 87 ? -10.412 -1.058 12.368 1.00 96.19 87 PRO A O 1
ATOM 670 N N . VAL A 1 88 ? -10.801 -3.261 12.143 1.00 95.00 88 VAL A N 1
ATOM 671 C CA . VAL A 1 88 ? -11.863 -3.116 11.127 1.00 95.00 88 VAL A CA 1
ATOM 672 C C . VAL A 1 88 ? -13.011 -2.197 11.572 1.00 95.00 88 VAL A C 1
ATOM 674 O O . VAL A 1 88 ? -13.584 -1.468 10.767 1.00 95.00 88 VAL A O 1
ATOM 677 N N . ASP A 1 89 ? -13.330 -2.194 12.863 1.00 94.31 89 ASP A N 1
ATOM 678 C CA . ASP A 1 89 ? -14.372 -1.377 13.485 1.00 94.31 89 ASP A CA 1
ATOM 679 C C . ASP A 1 89 ? -13.971 0.095 13.663 1.00 94.31 89 ASP A C 1
ATOM 681 O O . ASP A 1 89 ? -14.832 0.972 13.759 1.00 94.31 89 ASP A O 1
ATOM 685 N N . GLU A 1 90 ? -12.671 0.378 13.645 1.00 94.38 90 GLU A N 1
ATOM 686 C CA . GLU A 1 90 ? -12.107 1.713 13.825 1.00 94.38 90 GLU A CA 1
ATOM 687 C C . GLU A 1 90 ? -11.608 2.332 12.511 1.00 94.38 90 GLU A C 1
ATOM 689 O O . GLU A 1 90 ? -11.485 3.555 12.407 1.00 94.38 90 GLU A O 1
ATOM 694 N N . PHE A 1 91 ? -11.355 1.518 11.479 1.00 91.81 91 PHE A N 1
ATOM 695 C CA . PHE A 1 91 ? -10.720 1.963 10.237 1.00 91.81 91 PHE A CA 1
ATOM 696 C C . PHE A 1 91 ? -11.458 3.132 9.583 1.00 91.81 91 PHE A C 1
ATOM 698 O O . PHE A 1 91 ? -10.840 4.143 9.270 1.00 91.81 91 PHE A O 1
ATOM 705 N N . CYS A 1 92 ? -12.789 3.071 9.481 1.00 88.12 92 CYS A N 1
ATOM 706 C CA . CYS A 1 92 ? -13.588 4.163 8.913 1.00 88.12 92 CYS A CA 1
ATOM 707 C C . CYS A 1 92 ? -13.429 5.497 9.666 1.00 88.12 92 CYS A C 1
ATOM 709 O O . CYS A 1 92 ? -13.582 6.560 9.065 1.00 88.12 92 CYS A O 1
ATOM 711 N N . GLN A 1 93 ? -13.172 5.460 10.975 1.00 91.06 93 GLN A N 1
ATOM 712 C CA . GLN A 1 93 ? -13.017 6.663 11.796 1.00 91.06 93 GLN A CA 1
ATOM 713 C C . GLN A 1 93 ? -11.622 7.271 11.637 1.00 91.06 93 GLN A C 1
ATOM 715 O O . GLN A 1 93 ? -11.476 8.493 11.668 1.00 91.06 93 GLN A O 1
ATOM 720 N N . PHE A 1 94 ? -10.608 6.422 11.456 1.00 93.00 94 PHE A N 1
ATOM 721 C CA . PHE A 1 94 ? -9.211 6.840 11.386 1.00 93.00 94 PHE A CA 1
ATOM 722 C C . PHE A 1 94 ? -8.647 6.959 9.974 1.00 93.00 94 PHE A C 1
ATOM 724 O O . PHE A 1 94 ? -7.573 7.538 9.842 1.00 93.00 94 PHE A O 1
ATOM 731 N N . GLU A 1 95 ? -9.336 6.477 8.938 1.00 91.00 95 GLU A N 1
ATOM 732 C CA . GLU A 1 95 ? -8.857 6.450 7.546 1.00 91.00 95 GLU A CA 1
ATOM 733 C C . GLU A 1 95 ? -8.244 7.796 7.131 1.00 91.00 95 GLU A C 1
ATOM 735 O O . GLU A 1 95 ? -7.047 7.863 6.850 1.00 91.00 95 GLU A O 1
ATOM 740 N N . ASN A 1 96 ? -9.002 8.888 7.247 1.00 87.44 96 ASN A N 1
ATOM 741 C CA . ASN A 1 96 ? -8.527 10.222 6.882 1.00 87.44 96 ASN A CA 1
ATOM 742 C C . ASN A 1 96 ? -7.324 10.674 7.738 1.00 87.44 96 ASN A C 1
ATOM 744 O O . ASN A 1 96 ? -6.351 11.226 7.225 1.00 87.44 96 ASN A O 1
ATOM 748 N N . THR A 1 97 ? -7.339 10.418 9.050 1.00 91.81 97 THR A N 1
ATOM 749 C CA . THR A 1 97 ? -6.213 10.766 9.937 1.00 91.81 97 THR A CA 1
ATOM 750 C C . THR A 1 97 ? -4.949 9.979 9.587 1.00 91.81 97 THR A C 1
ATOM 752 O O . THR A 1 97 ? -3.858 10.549 9.563 1.00 91.81 97 THR A O 1
ATOM 755 N N . LEU A 1 98 ? -5.080 8.690 9.276 1.00 92.00 98 LEU A N 1
ATOM 756 C CA . LEU A 1 98 ? -3.971 7.838 8.855 1.00 92.00 98 LEU A CA 1
ATOM 757 C C . LEU A 1 98 ? -3.439 8.264 7.483 1.00 92.00 98 LEU A C 1
ATOM 759 O O . LEU A 1 98 ? -2.224 8.345 7.302 1.00 92.00 98 LEU A O 1
ATOM 763 N N . ALA A 1 99 ? -4.320 8.609 6.541 1.00 88.25 99 ALA A N 1
ATOM 764 C CA . ALA A 1 99 ? -3.936 9.130 5.234 1.00 88.25 99 ALA A CA 1
ATOM 765 C C . ALA A 1 99 ? -3.164 10.459 5.362 1.00 88.25 99 ALA A C 1
ATOM 767 O O . ALA A 1 99 ? -2.136 10.648 4.708 1.00 88.25 99 ALA A O 1
ATOM 768 N N . GLN A 1 100 ? -3.594 11.363 6.251 1.00 85.56 100 GLN A N 1
ATOM 769 C CA . GLN A 1 100 ? -2.864 12.603 6.554 1.00 85.56 100 GLN A CA 1
ATOM 770 C C . GLN A 1 100 ? -1.505 12.329 7.202 1.00 85.56 100 GLN A C 1
ATOM 772 O O . GLN A 1 100 ? -0.511 12.969 6.850 1.00 85.56 100 GLN A O 1
ATOM 777 N N . ALA A 1 101 ? -1.440 11.368 8.129 1.00 89.69 101 ALA A N 1
ATOM 778 C CA . ALA A 1 101 ? -0.184 10.953 8.739 1.00 89.69 101 ALA A CA 1
ATOM 779 C C . ALA A 1 101 ? 0.788 10.421 7.676 1.00 89.69 101 ALA A C 1
ATOM 781 O O . ALA A 1 101 ? 1.951 10.831 7.659 1.00 89.69 101 ALA A O 1
ATOM 782 N N . LEU A 1 102 ? 0.309 9.602 6.734 1.00 86.00 102 LEU A N 1
ATOM 783 C CA . LEU A 1 102 ? 1.116 9.115 5.618 1.00 86.00 102 LEU A CA 1
ATOM 784 C C . LEU A 1 102 ? 1.620 10.263 4.725 1.00 86.00 102 LEU A C 1
ATOM 786 O O . LEU A 1 102 ? 2.806 10.322 4.401 1.00 86.00 102 LEU A O 1
ATOM 790 N N . ALA A 1 103 ? 0.757 11.221 4.382 1.00 82.56 103 ALA A N 1
ATOM 791 C CA . ALA A 1 103 ? 1.143 12.377 3.570 1.00 82.56 103 ALA A CA 1
ATOM 792 C C . ALA A 1 103 ? 2.151 13.312 4.254 1.00 82.56 103 ALA A C 1
ATOM 794 O O . ALA A 1 103 ? 2.824 14.097 3.579 1.00 82.56 103 ALA A O 1
ATOM 795 N N . SER A 1 104 ? 2.261 13.242 5.584 1.00 82.25 104 SER A N 1
ATOM 796 C CA . SER A 1 104 ? 3.211 14.043 6.355 1.00 82.25 104 SER A CA 1
ATOM 797 C C . SER A 1 104 ? 4.656 13.547 6.250 1.00 82.25 104 SER A C 1
ATOM 799 O O . SER A 1 104 ? 5.578 14.316 6.541 1.00 82.25 104 SER A O 1
ATOM 801 N N . PHE A 1 105 ? 4.880 12.305 5.798 1.00 79.81 105 PHE A N 1
ATOM 802 C CA . PHE A 1 105 ? 6.229 11.784 5.609 1.00 79.81 105 PHE A CA 1
ATOM 803 C C . PHE A 1 105 ? 6.964 12.549 4.510 1.00 79.81 105 PHE A C 1
ATOM 805 O O . PHE A 1 105 ? 6.491 12.711 3.385 1.00 79.81 105 PHE A O 1
ATOM 812 N N . LYS A 1 106 ? 8.177 12.988 4.838 1.00 72.56 106 LYS A N 1
ATOM 813 C CA . LYS A 1 106 ? 9.107 13.619 3.904 1.00 72.56 106 LYS A CA 1
ATOM 814 C C . LYS A 1 106 ? 10.469 12.974 4.079 1.00 72.56 106 LYS A C 1
ATOM 816 O O . LYS A 1 106 ? 10.896 12.729 5.208 1.00 72.56 106 LYS A O 1
ATOM 821 N N . PHE A 1 107 ? 11.156 12.714 2.972 1.00 68.44 107 PHE A N 1
ATOM 822 C CA . PHE A 1 107 ? 12.564 12.346 3.051 1.00 68.44 107 PHE A CA 1
ATOM 823 C C . PHE A 1 107 ? 13.347 13.492 3.686 1.00 68.44 107 PHE A C 1
ATOM 825 O O . PHE A 1 107 ? 13.099 14.658 3.384 1.00 68.44 107 PHE A O 1
ATOM 832 N N . GLN A 1 108 ? 14.285 13.154 4.567 1.00 72.75 108 GLN A N 1
ATOM 833 C CA . GLN A 1 108 ? 15.241 14.134 5.065 1.00 72.75 108 GLN A CA 1
ATOM 834 C C . GLN A 1 108 ? 16.175 14.546 3.925 1.00 72.75 108 GLN A C 1
ATOM 836 O O . GLN A 1 108 ? 16.602 13.692 3.144 1.00 72.75 108 GLN A O 1
ATOM 841 N N . ASP A 1 109 ? 16.532 15.828 3.864 1.00 70.19 109 ASP A N 1
ATOM 842 C CA . ASP A 1 109 ? 17.431 16.359 2.831 1.00 70.19 109 ASP A CA 1
ATOM 843 C C . ASP A 1 109 ? 18.757 15.581 2.785 1.00 70.19 109 ASP A C 1
ATOM 845 O O . ASP A 1 109 ? 19.225 15.195 1.717 1.00 70.19 109 ASP A O 1
ATOM 849 N N . SER A 1 110 ? 19.284 15.203 3.953 1.00 69.62 110 SER A N 1
ATOM 850 C CA . SER A 1 110 ? 20.487 14.374 4.096 1.00 69.62 110 SER A CA 1
ATOM 851 C C . SER A 1 110 ? 20.373 12.987 3.448 1.00 69.62 110 SER A C 1
ATOM 853 O O . SER A 1 110 ? 21.362 12.464 2.936 1.00 69.62 110 SER A O 1
ATOM 855 N N . TYR A 1 111 ? 19.183 12.378 3.442 1.00 64.88 111 TYR A N 1
ATOM 856 C CA . TYR A 1 111 ? 18.934 11.091 2.787 1.00 64.88 111 TYR A CA 1
ATOM 857 C C . TYR A 1 111 ? 18.898 11.243 1.263 1.00 64.88 111 TYR A C 1
ATOM 859 O O . TYR A 1 111 ? 19.436 10.400 0.545 1.00 64.88 111 TYR A O 1
ATOM 867 N N . ILE A 1 112 ? 18.319 12.342 0.768 1.00 64.81 112 ILE A N 1
ATOM 868 C CA . ILE A 1 112 ? 18.335 12.682 -0.660 1.00 64.81 112 ILE A CA 1
ATOM 869 C C . ILE A 1 112 ? 19.782 12.903 -1.116 1.00 64.81 112 ILE A C 1
ATOM 871 O O . ILE A 1 112 ? 20.209 12.309 -2.104 1.00 64.81 112 ILE A O 1
ATOM 875 N N . GLU A 1 113 ? 20.556 13.692 -0.373 1.00 63.12 113 GLU A N 1
ATOM 876 C CA . GLU A 1 113 ? 21.962 13.981 -0.670 1.00 63.12 113 GLU A CA 1
ATOM 877 C C . GLU A 1 113 ? 22.837 12.717 -0.665 1.00 63.12 113 GLU A C 1
ATOM 879 O O . GLU A 1 113 ? 23.633 12.512 -1.584 1.00 63.12 113 GLU A O 1
ATOM 884 N N . GLN A 1 114 ? 22.657 11.823 0.315 1.00 60.47 114 GLN A N 1
ATOM 885 C CA . GLN A 1 114 ? 23.375 10.543 0.366 1.00 60.47 114 GLN A CA 1
ATOM 886 C C . GLN A 1 114 ? 22.960 9.593 -0.763 1.00 60.47 114 GLN A C 1
ATOM 888 O O . GLN A 1 114 ? 23.822 8.956 -1.364 1.00 60.47 114 GLN A O 1
ATOM 893 N N . GLY A 1 115 ? 21.669 9.518 -1.106 1.00 58.16 115 GLY A N 1
ATOM 894 C CA . GLY A 1 115 ? 21.183 8.712 -2.231 1.00 58.16 115 GLY A CA 1
ATOM 895 C C . GLY A 1 115 ? 21.802 9.134 -3.567 1.00 58.16 115 GLY A C 1
ATOM 896 O O . GLY A 1 115 ? 22.215 8.278 -4.349 1.00 58.16 115 GLY A O 1
ATOM 897 N N . VAL A 1 116 ? 21.956 10.447 -3.774 1.00 53.53 116 VAL A N 1
ATOM 898 C CA . VAL A 1 116 ? 22.639 11.039 -4.938 1.00 53.53 116 VAL A CA 1
ATOM 899 C C . VAL A 1 116 ? 24.139 10.739 -4.947 1.00 53.53 116 VAL A C 1
ATOM 901 O O . VAL A 1 116 ? 24.716 10.533 -6.014 1.00 53.53 116 VAL A O 1
ATOM 904 N N . ALA A 1 117 ? 24.774 10.692 -3.776 1.00 52.50 117 ALA A N 1
ATOM 905 C CA . ALA A 1 117 ? 26.204 10.426 -3.651 1.00 52.50 117 ALA A CA 1
ATOM 906 C C . ALA A 1 117 ? 26.572 8.933 -3.777 1.00 52.50 117 ALA A C 1
ATOM 908 O O . ALA A 1 117 ? 27.676 8.619 -4.224 1.00 52.50 117 ALA A O 1
ATOM 909 N N . GLN A 1 118 ? 25.682 8.012 -3.379 1.00 49.69 118 GLN A N 1
ATOM 910 C CA . GLN A 1 118 ? 26.030 6.599 -3.180 1.00 49.69 118 GLN A CA 1
ATOM 911 C C . GLN A 1 118 ? 25.622 5.659 -4.336 1.00 49.69 118 GLN A C 1
ATOM 913 O O . GLN A 1 118 ? 26.241 4.605 -4.460 1.00 49.69 118 GLN A O 1
ATOM 918 N N . ASN A 1 119 ? 24.619 5.972 -5.178 1.00 47.03 119 ASN A N 1
ATOM 919 C CA . ASN A 1 119 ? 24.163 5.078 -6.265 1.00 47.03 119 ASN A CA 1
ATOM 920 C C . ASN A 1 119 ? 23.399 5.782 -7.408 1.00 47.03 119 ASN A C 1
ATOM 922 O O . ASN A 1 119 ? 22.921 6.899 -7.263 1.00 47.03 119 ASN A O 1
ATOM 926 N N . ARG A 1 120 ? 23.196 5.054 -8.526 1.00 51.22 120 ARG A N 1
ATOM 927 C CA . ARG A 1 120 ? 22.300 5.364 -9.672 1.00 51.22 120 ARG A CA 1
ATOM 928 C C . ARG A 1 120 ? 20.802 5.477 -9.305 1.00 51.22 120 ARG A C 1
ATOM 930 O O . ARG A 1 120 ? 19.944 5.236 -10.150 1.00 51.22 120 ARG A O 1
ATOM 937 N N . TRP A 1 121 ? 20.457 5.770 -8.054 1.00 50.47 121 TRP A N 1
ATOM 938 C CA . TRP A 1 121 ? 19.091 6.143 -7.710 1.00 50.47 121 TRP A CA 1
ATOM 939 C C . TRP A 1 121 ? 18.920 7.587 -8.165 1.00 50.47 121 TRP A C 1
ATOM 941 O O . TRP A 1 121 ? 19.298 8.517 -7.455 1.00 50.47 121 TRP A O 1
ATOM 951 N N . GLU A 1 122 ? 18.461 7.776 -9.405 1.00 55.94 122 GLU A N 1
ATOM 952 C CA . GLU A 1 122 ? 18.260 9.107 -9.968 1.00 55.94 122 GLU A CA 1
ATOM 953 C C . GLU A 1 122 ? 17.464 9.947 -8.963 1.00 55.94 122 GLU A C 1
ATOM 955 O O . GLU A 1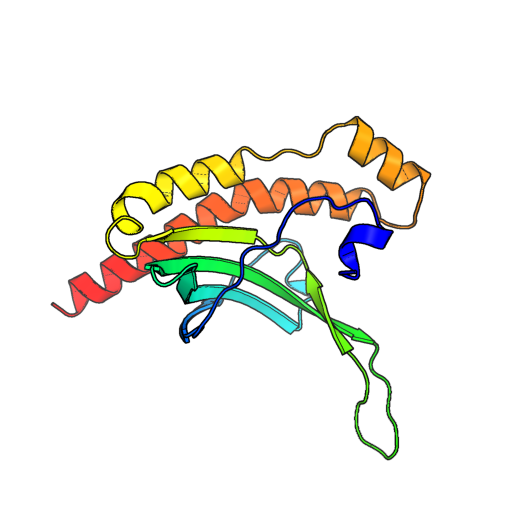 122 ? 16.397 9.537 -8.506 1.00 55.94 122 GLU A O 1
ATOM 960 N N . THR A 1 123 ? 17.975 11.127 -8.599 1.00 58.12 123 THR A N 1
ATOM 961 C CA . THR A 1 123 ? 17.333 12.081 -7.675 1.00 58.12 123 THR A CA 1
ATOM 962 C C . THR A 1 123 ? 15.843 12.265 -7.981 1.00 58.12 123 THR A C 1
ATOM 964 O O . THR A 1 123 ? 15.027 12.482 -7.087 1.00 58.12 123 THR A O 1
ATOM 967 N N . GLN A 1 124 ? 15.479 12.133 -9.259 1.00 60.38 124 GLN A N 1
ATOM 968 C CA . GLN A 1 124 ? 14.111 12.173 -9.754 1.00 60.38 124 GLN A CA 1
ATOM 969 C C . GLN A 1 124 ? 13.205 11.111 -9.123 1.00 60.38 124 GLN A C 1
ATOM 971 O O . GLN A 1 124 ? 12.082 11.454 -8.768 1.00 60.38 124 GLN A O 1
ATOM 976 N N . VAL A 1 125 ? 13.680 9.881 -8.916 1.00 61.81 125 VAL A N 1
ATOM 977 C CA . VAL A 1 125 ? 12.913 8.803 -8.276 1.00 61.81 125 VAL A CA 1
ATOM 978 C C . VAL A 1 125 ? 12.685 9.122 -6.800 1.00 61.81 125 VAL A C 1
ATOM 980 O O . VAL A 1 125 ? 11.551 9.067 -6.342 1.00 61.81 125 VAL A O 1
ATOM 983 N N . ALA A 1 126 ? 13.710 9.557 -6.055 1.00 60.69 126 ALA A N 1
ATOM 984 C CA . ALA A 1 126 ? 13.540 9.958 -4.649 1.00 60.69 126 ALA A CA 1
ATOM 985 C C . ALA A 1 126 ? 12.530 11.115 -4.495 1.00 60.69 126 ALA A C 1
ATOM 987 O O . ALA A 1 126 ? 11.627 11.063 -3.658 1.00 60.69 126 ALA A O 1
ATOM 988 N N . LEU A 1 127 ? 12.631 12.130 -5.360 1.00 65.19 127 LEU A N 1
ATOM 989 C CA . LEU A 1 127 ? 11.685 13.248 -5.410 1.00 65.19 127 LEU A CA 1
ATOM 990 C C . LEU A 1 127 ? 10.278 12.807 -5.843 1.00 65.19 127 LEU A C 1
ATOM 992 O O . LEU A 1 127 ? 9.283 13.353 -5.368 1.00 65.19 127 LEU A O 1
ATOM 996 N N . GLN A 1 128 ? 10.167 11.841 -6.757 1.00 66.50 128 GLN A N 1
ATOM 997 C CA . GLN A 1 128 ? 8.887 11.256 -7.150 1.00 66.50 128 GLN A CA 1
ATOM 998 C C . GLN A 1 128 ? 8.250 10.500 -5.990 1.00 66.50 128 GLN A C 1
ATOM 1000 O O . GLN A 1 128 ? 7.090 10.769 -5.718 1.00 66.50 128 GLN A O 1
ATOM 1005 N N . VAL A 1 129 ? 8.991 9.662 -5.259 1.00 64.44 129 VAL A N 1
ATOM 1006 C CA . VAL A 1 129 ? 8.471 8.948 -4.082 1.00 64.44 129 VAL A CA 1
ATOM 1007 C C . VAL A 1 129 ? 7.971 9.926 -3.018 1.00 64.44 129 VAL A C 1
ATOM 1009 O O . VAL A 1 129 ? 6.865 9.755 -2.515 1.00 64.44 129 VAL A O 1
ATOM 1012 N N . GLY A 1 130 ? 8.713 11.005 -2.741 1.00 62.31 130 GLY A N 1
ATOM 1013 C CA . GLY A 1 130 ? 8.258 12.054 -1.821 1.00 62.31 130 GLY A CA 1
ATOM 1014 C C . GLY A 1 130 ? 6.949 12.722 -2.266 1.00 62.31 130 GLY A C 1
ATOM 1015 O O . GLY A 1 130 ? 6.064 12.958 -1.450 1.00 62.31 130 GLY A O 1
ATOM 1016 N N . ARG A 1 131 ? 6.780 12.975 -3.573 1.00 65.75 131 ARG A N 1
ATOM 1017 C CA . ARG A 1 131 ? 5.509 13.475 -4.131 1.00 65.75 131 ARG A CA 1
ATOM 1018 C C . ARG A 1 131 ? 4.398 12.428 -4.103 1.00 65.75 131 ARG A C 1
ATOM 1020 O O . ARG A 1 131 ? 3.241 12.801 -3.937 1.00 65.75 131 ARG A O 1
ATOM 1027 N N . THR A 1 132 ? 4.730 11.153 -4.293 1.00 67.31 132 THR A N 1
ATOM 1028 C CA . THR A 1 132 ? 3.772 10.047 -4.232 1.00 67.31 132 THR A CA 1
ATOM 1029 C C . THR A 1 132 ? 3.183 9.933 -2.835 1.00 67.31 132 THR A C 1
ATOM 1031 O O . THR A 1 132 ? 1.969 9.881 -2.734 1.00 67.31 132 THR A O 1
ATOM 1034 N N . LEU A 1 133 ? 3.987 10.047 -1.772 1.00 65.56 133 LEU A N 1
ATOM 1035 C CA . LEU A 1 133 ? 3.486 10.024 -0.391 1.00 65.56 133 LEU A CA 1
ATOM 1036 C C . LEU A 1 133 ? 2.418 11.097 -0.129 1.00 65.56 133 LEU A C 1
ATOM 1038 O O . LEU A 1 133 ? 1.383 10.806 0.461 1.00 65.56 133 LEU A O 1
ATOM 1042 N N . SER A 1 134 ? 2.617 12.326 -0.618 1.00 65.62 134 SER A N 1
ATOM 1043 C CA . SER A 1 134 ? 1.594 13.376 -0.499 1.00 65.62 134 SER A CA 1
ATOM 1044 C C . SER A 1 134 ? 0.358 13.125 -1.375 1.00 65.62 134 SER A C 1
ATOM 1046 O O . SER A 1 134 ? -0.734 13.522 -0.988 1.00 65.62 134 SER A O 1
ATOM 1048 N N . LYS A 1 135 ? 0.505 12.476 -2.540 1.00 68.88 135 LYS A N 1
ATOM 1049 C CA . LYS A 1 135 ? -0.616 12.122 -3.433 1.00 68.88 135 LYS A CA 1
ATOM 1050 C C . LYS A 1 135 ? -1.386 10.882 -2.988 1.00 68.88 135 LYS A C 1
ATOM 1052 O O . LYS A 1 135 ? -2.560 10.762 -3.318 1.00 68.88 135 LYS A O 1
ATOM 1057 N N . ASP A 1 136 ? -0.753 9.972 -2.256 1.00 67.75 136 ASP A N 1
ATOM 1058 C CA . ASP A 1 136 ? -1.400 8.770 -1.729 1.00 67.75 136 ASP A CA 1
ATOM 1059 C C . ASP A 1 136 ? -2.563 9.135 -0.798 1.00 67.75 136 ASP A C 1
ATOM 1061 O O . ASP A 1 136 ? -3.557 8.422 -0.782 1.00 67.75 136 ASP A O 1
ATOM 1065 N N . TYR A 1 137 ? -2.521 10.303 -0.144 1.00 75.50 137 TYR A N 1
ATOM 1066 C CA . TYR A 1 137 ? -3.683 10.873 0.546 1.00 75.50 137 TYR A CA 1
ATOM 1067 C C . TYR A 1 137 ? -4.877 11.117 -0.384 1.00 75.50 137 TYR A C 1
ATOM 1069 O O . TYR A 1 137 ? -5.986 10.685 -0.078 1.00 75.50 137 TYR A O 1
ATOM 1077 N N . ASP A 1 138 ? -4.678 11.781 -1.526 1.00 76.00 138 ASP A N 1
ATOM 1078 C CA . ASP A 1 138 ? -5.767 12.038 -2.478 1.00 76.00 138 ASP A CA 1
ATOM 1079 C C . ASP A 1 138 ? -6.313 10.722 -3.045 1.00 76.00 138 ASP A C 1
ATOM 1081 O O . ASP A 1 138 ? -7.520 10.571 -3.241 1.00 76.00 138 ASP A O 1
ATOM 1085 N N . PHE A 1 139 ? -5.429 9.749 -3.288 1.00 75.94 139 PHE A N 1
ATOM 1086 C CA . PHE A 1 139 ? -5.830 8.448 -3.802 1.00 75.94 139 PHE A CA 1
ATOM 1087 C C . PHE A 1 139 ? -6.575 7.596 -2.769 1.00 75.94 139 PHE A C 1
ATOM 1089 O O . PHE A 1 139 ? -7.572 6.984 -3.143 1.00 75.94 139 PHE A O 1
ATOM 1096 N N . TYR A 1 140 ? -6.153 7.576 -1.500 1.00 78.94 140 TYR A N 1
ATOM 1097 C CA . TYR A 1 140 ? -6.865 6.857 -0.437 1.00 78.94 140 TYR A CA 1
ATOM 1098 C C . TYR A 1 140 ? -8.222 7.485 -0.133 1.00 78.94 140 TYR A C 1
ATOM 1100 O O . TYR A 1 140 ? -9.216 6.760 -0.136 1.00 78.94 140 TYR A O 1
ATOM 1108 N N . ASN A 1 141 ? -8.306 8.819 -0.055 1.00 78.94 141 ASN A N 1
ATOM 1109 C CA . ASN A 1 141 ? -9.596 9.500 0.068 1.00 78.94 141 ASN A CA 1
ATOM 1110 C C . ASN A 1 141 ? -10.526 9.159 -1.098 1.00 78.94 141 ASN A C 1
ATOM 1112 O O . ASN A 1 141 ? -11.696 8.856 -0.888 1.00 78.94 141 ASN A O 1
ATOM 1116 N N . LYS A 1 142 ? -10.025 9.198 -2.340 1.00 80.50 142 LYS A N 1
ATOM 1117 C CA . LYS A 1 142 ? -10.832 8.854 -3.516 1.00 80.50 142 LYS A CA 1
ATOM 1118 C C . LYS A 1 142 ? -11.278 7.393 -3.480 1.00 80.50 142 LYS A C 1
ATOM 1120 O O . LYS A 1 142 ? -12.452 7.124 -3.702 1.00 80.50 142 LYS A O 1
ATOM 1125 N N . ALA A 1 143 ? -10.361 6.470 -3.196 1.00 77.31 143 ALA A N 1
ATOM 1126 C CA . ALA A 1 143 ? -10.657 5.045 -3.112 1.00 77.31 143 ALA A CA 1
ATOM 1127 C C . ALA A 1 143 ? -11.767 4.770 -2.087 1.00 77.31 143 ALA A C 1
ATOM 1129 O O . ALA A 1 143 ? -12.759 4.106 -2.386 1.00 77.31 143 ALA A O 1
ATOM 1130 N N . TRP A 1 144 ? -11.648 5.376 -0.906 1.00 79.62 144 TRP A N 1
ATOM 1131 C CA . TRP A 1 144 ? -12.608 5.219 0.175 1.00 79.62 144 TRP A CA 1
ATOM 1132 C C . TRP A 1 144 ? -13.957 5.912 -0.085 1.00 79.62 144 TRP A C 1
ATOM 1134 O O . TRP A 1 144 ? -15.014 5.340 0.193 1.00 79.62 144 TRP A O 1
ATOM 1144 N N . HIS A 1 145 ? -13.965 7.128 -0.639 1.00 80.25 145 HIS A N 1
ATOM 1145 C CA . HIS A 1 145 ? -15.201 7.879 -0.891 1.00 80.25 145 HIS A CA 1
ATOM 1146 C C . HIS A 1 145 ? -15.983 7.388 -2.112 1.00 80.25 145 HIS A C 1
ATOM 1148 O O . HIS A 1 145 ? -17.212 7.309 -2.039 1.00 80.25 145 HIS A O 1
ATOM 1154 N N . ASP A 1 146 ? -15.313 7.003 -3.203 1.00 78.25 146 ASP A N 1
ATOM 1155 C CA . ASP A 1 146 ? -15.982 6.406 -4.368 1.00 78.25 146 ASP A CA 1
ATOM 1156 C C . ASP A 1 146 ? -16.747 5.138 -3.951 1.00 78.25 146 ASP A C 1
ATOM 1158 O O . ASP A 1 146 ? -17.847 4.867 -4.433 1.00 78.25 146 ASP A O 1
ATOM 1162 N N . ARG A 1 147 ? -16.208 4.393 -2.978 1.00 69.19 147 ARG A N 1
ATOM 1163 C CA . ARG A 1 147 ? -16.864 3.233 -2.376 1.00 69.19 147 ARG A CA 1
ATOM 1164 C C . ARG A 1 147 ? -18.154 3.602 -1.642 1.00 69.19 147 ARG A C 1
ATOM 1166 O O . ARG A 1 147 ? -19.167 2.934 -1.835 1.00 69.19 147 ARG A O 1
ATOM 1173 N N . GLN A 1 148 ? -18.128 4.629 -0.785 1.00 64.31 148 GLN A N 1
ATOM 1174 C CA . GLN A 1 148 ? -19.332 5.073 -0.065 1.00 64.31 148 GLN A CA 1
ATOM 1175 C C . GLN A 1 148 ? -20.453 5.430 -1.043 1.00 64.31 148 GLN A C 1
ATOM 1177 O O . GLN A 1 148 ? -21.579 4.985 -0.858 1.00 64.31 148 GLN A O 1
ATOM 1182 N N . GLN A 1 149 ? -20.129 6.116 -2.142 1.00 64.19 149 GLN A N 1
ATOM 1183 C CA . GLN A 1 149 ? -21.115 6.440 -3.175 1.00 64.19 149 GLN A CA 1
ATOM 1184 C C . GLN A 1 149 ? -21.716 5.196 -3.841 1.00 64.19 149 GLN A C 1
ATOM 1186 O O . GLN A 1 149 ? -22.916 5.168 -4.110 1.00 64.19 149 GLN A O 1
ATOM 1191 N N . VAL A 1 150 ? -20.909 4.161 -4.101 1.00 59.41 150 VAL A N 1
ATOM 1192 C CA . VAL A 1 150 ? -21.398 2.898 -4.677 1.00 59.41 150 VAL A CA 1
ATOM 1193 C C . VAL A 1 150 ? -22.315 2.152 -3.702 1.00 59.41 150 VAL A C 1
ATOM 1195 O O . VAL A 1 150 ? -23.362 1.670 -4.126 1.00 59.41 150 VAL A O 1
ATOM 1198 N N . TYR A 1 151 ? -21.969 2.075 -2.412 1.00 58.94 151 TYR A N 1
ATOM 1199 C CA . TYR A 1 151 ? -22.842 1.451 -1.408 1.00 58.94 151 TYR A CA 1
ATOM 1200 C C . TYR A 1 151 ? -24.146 2.230 -1.214 1.00 58.94 151 TYR A C 1
ATOM 1202 O O . TYR A 1 151 ? -25.216 1.622 -1.203 1.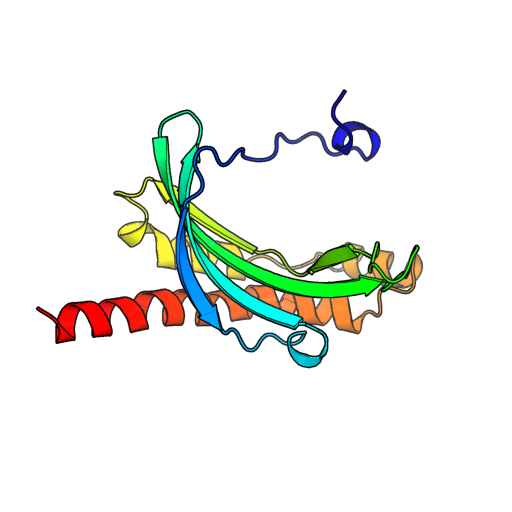00 58.94 151 TYR A O 1
ATOM 1210 N N . ASP A 1 152 ? -24.077 3.559 -1.139 1.00 55.69 152 ASP A N 1
ATOM 1211 C CA . ASP A 1 152 ? -25.253 4.421 -0.997 1.00 55.69 152 ASP A CA 1
ATOM 1212 C C . ASP A 1 152 ? -26.187 4.329 -2.217 1.00 55.69 152 ASP A C 1
ATOM 1214 O O . ASP A 1 152 ? -27.401 4.407 -2.069 1.00 55.69 152 ASP A O 1
ATOM 1218 N N . ALA A 1 153 ? -25.650 4.123 -3.426 1.00 54.12 153 ALA A N 1
ATOM 1219 C CA . ALA A 1 153 ? -26.447 3.956 -4.645 1.00 54.12 153 ALA A CA 1
ATOM 1220 C C . ALA A 1 153 ? -27.123 2.575 -4.775 1.00 54.12 153 ALA A C 1
ATOM 1222 O O . ALA A 1 153 ? -28.026 2.413 -5.599 1.00 54.12 153 ALA A O 1
ATOM 1223 N N . LEU A 1 154 ? -26.667 1.577 -4.010 1.00 55.97 154 LEU A N 1
ATOM 1224 C CA . LEU A 1 154 ? -27.186 0.203 -4.011 1.00 55.97 154 LEU A CA 1
ATOM 1225 C C . LEU A 1 154 ? -28.107 -0.101 -2.811 1.00 55.97 154 LEU A C 1
ATOM 1227 O O . LEU A 1 154 ? -28.656 -1.204 -2.752 1.00 55.97 154 LEU A O 1
ATOM 1231 N N . SER A 1 155 ? -28.261 0.850 -1.881 1.00 47.69 155 SER A N 1
ATOM 1232 C CA . SER A 1 155 ? -29.094 0.775 -0.665 1.00 47.69 155 SER A CA 1
ATOM 1233 C C . SER A 1 155 ? -30.472 1.401 -0.875 1.00 47.69 155 SER A C 1
ATOM 1235 O O . SER A 1 155 ? -31.449 0.868 -0.302 1.00 47.69 155 SER A O 1
#

Secondary structure (DSSP, 8-state):
--GGGGGT--SPPPP-EEEEEEEEEE---TTGGG-SEEEEEEEEEEETTEEEEEEEEEEEEEEE--EETTEE--EEEEEEEEEEEEEHHHHHHHHHHHHHHHHT----HHHHHHHHHHSS--HHHHHHHHHHHHHHHHHHHHHHHHHHHHHHHH-

Sequence (155 aa):
MTYAARYGINHAFPEFAELEIVESMPRNSPISSVCLDDSILRGLFKQEGILCEGLFAAGIVDTMTSYMYNVDAGYYTAYVITGITAPVDEFCQFENTLAQALASFKFQDSYIEQGVAQNRWETQVALQVGRTLSKDYDFYNKAWHDRQQVYDALS

Radius of gyration: 17.84 Å; chains: 1; bounding box: 55×40×39 Å

pLDDT: mean 79.96, std 13.54, range [47.03, 96.88]

Foldseek 3Di:
DDPVVVVVPPDDDWDFAPKDFPDKDADDAPCQVQAPGWIKTWIWTDTPNAIKIKIKTWGKHQPDFDDDPNDGPGDIDTPLIDMDMDRPVCCVVCQLVRLVVQLPDADDPVVLVVDVVPDPPPSVVNVSSNVRSNCVSVVSCCVVVVVVVVVVVVD